Protein AF-A0A8T5NHB7-F1 (afdb_monomer_lite)

Radius of gyration: 13.27 Å; chains: 1; bounding box: 29×29×29 Å

pLDDT: mean 94.95, std 4.69, range [63.78, 98.25]

Foldseek 3Di:
DVLVCLLVVLDPPAADEFEDEDAPDQCVRVVSVVSCVSSVHHYQDHYYYHYDDDDPVSVVVVVVVVVSVVVSSVD

Sequence (75 aa):
PILEDLKGLKFKNKVGAAFGSYGWSGENVKLIEENFEKAKIKKLQEGIKVKWQPTREELDKCVEFGRSFAKALRS

Secondary structure (DSSP, 8-state):
-HHHHHHHHT-SS-EE--EEEESS---HHHHHHHHHHHTTPEE-SPPEEEESSPPHHHHHHHHHHHHHHHHHH--

Structure (mmCIF, N/CA/C/O backbone):
data_AF-A0A8T5NHB7-F1
#
_entry.id   AF-A0A8T5NHB7-F1
#
loop_
_atom_site.group_PDB
_atom_site.id
_atom_site.type_symbol
_atom_site.label_atom_id
_atom_site.label_alt_id
_atom_site.label_comp_id
_atom_site.label_asym_id
_atom_site.label_entity_id
_atom_site.label_seq_id
_atom_site.pdbx_PDB_ins_code
_atom_site.Cartn_x
_atom_site.Cartn_y
_atom_site.Cartn_z
_atom_site.occupancy
_atom_site.B_iso_or_equiv
_atom_site.auth_seq_id
_atom_site.auth_comp_id
_atom_site.auth_asym_id
_atom_site.auth_atom_id
_atom_site.pdbx_PDB_model_num
ATOM 1 N N . PRO A 1 1 ? -4.635 16.310 -0.573 1.00 79.00 1 PRO A N 1
ATOM 2 C CA . PRO A 1 1 ? -6.102 16.362 -0.369 1.00 79.00 1 PRO A CA 1
ATOM 3 C C . PRO A 1 1 ? -6.648 15.043 0.196 1.00 79.00 1 PRO A C 1
ATOM 5 O O . PRO A 1 1 ? -6.849 14.979 1.396 1.00 79.00 1 PRO A O 1
ATOM 8 N N . ILE A 1 2 ? -6.729 13.956 -0.586 1.00 90.75 2 ILE A N 1
ATOM 9 C CA . ILE A 1 2 ? -7.476 12.754 -0.166 1.00 90.75 2 ILE A CA 1
ATOM 10 C C . ILE A 1 2 ? -6.975 12.074 1.124 1.00 90.75 2 ILE A C 1
ATOM 12 O O . ILE A 1 2 ? -7.782 11.718 1.973 1.00 90.75 2 ILE A O 1
ATOM 16 N N . LEU A 1 3 ? -5.659 11.916 1.319 1.00 92.25 3 LEU A N 1
ATOM 17 C CA . LEU A 1 3 ? -5.125 11.274 2.533 1.00 92.25 3 LEU A CA 1
ATOM 18 C C . LEU A 1 3 ? -5.329 12.131 3.789 1.00 92.25 3 LEU A C 1
ATOM 20 O O . LEU A 1 3 ? -5.531 11.589 4.873 1.00 92.25 3 LEU A O 1
ATOM 24 N N . GLU A 1 4 ? -5.308 13.456 3.643 1.00 94.25 4 GLU A N 1
ATOM 25 C CA . GLU A 1 4 ? -5.609 14.374 4.745 1.00 94.25 4 GLU A CA 1
ATOM 26 C C . GLU A 1 4 ? -7.109 14.380 5.058 1.00 94.25 4 GLU A C 1
ATOM 28 O O . GLU A 1 4 ? -7.488 14.336 6.228 1.00 94.25 4 GLU A O 1
ATOM 33 N N . ASP A 1 5 ? -7.961 14.307 4.033 1.00 94.44 5 ASP A N 1
ATOM 34 C CA . ASP A 1 5 ? -9.413 14.203 4.202 1.00 94.44 5 ASP A CA 1
ATOM 35 C C . ASP A 1 5 ? -9.792 12.917 4.952 1.00 94.44 5 ASP A C 1
ATOM 37 O O . ASP A 1 5 ? -10.603 12.953 5.877 1.00 94.44 5 ASP A O 1
ATOM 41 N N . LEU A 1 6 ? -9.157 11.780 4.631 1.00 93.62 6 LEU A N 1
ATOM 42 C CA . LEU A 1 6 ? -9.368 10.515 5.350 1.00 93.62 6 LEU A CA 1
ATOM 43 C C . LEU A 1 6 ? -9.067 10.643 6.852 1.00 93.62 6 LEU A C 1
ATOM 45 O O . LEU A 1 6 ? -9.822 10.116 7.673 1.00 93.62 6 LEU A O 1
ATOM 49 N N . LYS A 1 7 ? -7.999 11.363 7.221 1.00 92.69 7 LYS A N 1
ATOM 50 C CA . LYS A 1 7 ? -7.664 11.630 8.630 1.00 92.69 7 LYS A CA 1
ATOM 51 C C . LYS A 1 7 ? -8.669 12.573 9.284 1.00 92.69 7 LYS A C 1
ATOM 53 O O . LYS A 1 7 ? -9.086 12.324 10.415 1.00 92.69 7 LYS A O 1
ATOM 58 N N . GLY A 1 8 ? -9.045 13.651 8.595 1.00 94.69 8 GLY A N 1
ATOM 59 C CA . GLY A 1 8 ? -9.940 14.686 9.116 1.00 94.69 8 GLY A CA 1
ATOM 60 C C . GLY A 1 8 ? -11.366 14.184 9.340 1.00 94.69 8 GLY A C 1
ATOM 61 O O . GLY A 1 8 ? -11.953 14.437 10.392 1.00 94.69 8 GLY A O 1
ATOM 62 N N . LEU A 1 9 ? -11.896 13.413 8.388 1.00 95.00 9 LEU A N 1
ATOM 63 C CA . LEU A 1 9 ? -13.266 12.889 8.415 1.00 95.00 9 LEU A CA 1
ATOM 64 C C . LEU A 1 9 ? -13.445 11.704 9.376 1.00 95.00 9 LEU A C 1
ATOM 66 O O . LEU A 1 9 ? -14.574 11.397 9.755 1.00 95.00 9 LEU A O 1
ATOM 70 N N . LYS A 1 10 ? -12.349 11.055 9.802 1.00 92.38 10 LYS A N 1
ATOM 71 C CA . LYS A 1 10 ? -12.338 9.984 10.819 1.00 92.38 10 LYS A CA 1
ATOM 72 C C . LYS A 1 10 ? -13.368 8.885 10.542 1.00 92.38 10 LYS A C 1
ATOM 74 O O . LYS A 1 10 ? -14.164 8.520 11.415 1.00 92.38 10 LYS A O 1
ATOM 79 N N . PHE A 1 11 ? -13.360 8.357 9.321 1.00 92.69 11 PHE A N 1
ATOM 80 C CA . PHE A 1 11 ? -14.251 7.266 8.944 1.00 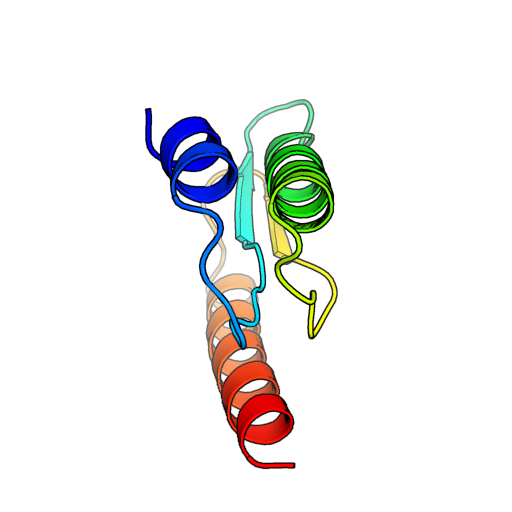92.69 11 PHE A CA 1
ATOM 81 C C . PHE A 1 11 ? -14.101 6.071 9.895 1.00 92.69 11 PHE A C 1
ATOM 83 O O . PHE A 1 11 ? -12.996 5.639 10.213 1.00 92.69 11 PHE A O 1
ATOM 90 N N . LYS A 1 12 ? -15.233 5.519 10.338 1.00 92.88 12 LYS A N 1
ATOM 91 C CA . LYS A 1 12 ? -15.271 4.359 11.235 1.00 92.88 12 LYS A CA 1
ATOM 92 C C . LYS A 1 12 ? -15.498 3.071 10.455 1.00 92.88 12 LYS A C 1
ATOM 94 O O . LYS A 1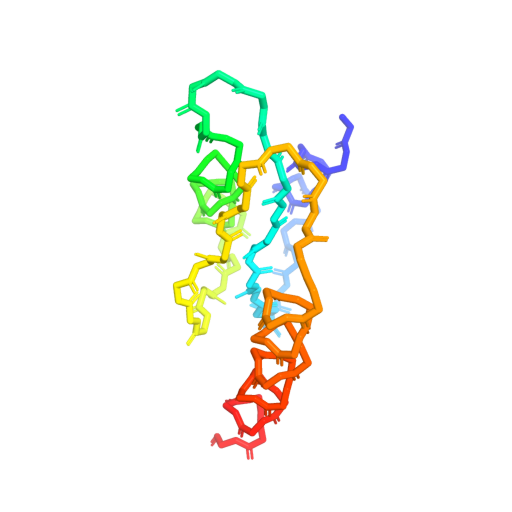 12 ? -16.143 3.082 9.405 1.00 92.88 12 LYS A O 1
ATOM 99 N N . ASN A 1 13 ? -15.001 1.964 11.008 1.00 92.88 13 ASN A N 1
ATOM 100 C CA . ASN A 1 13 ? -15.179 0.609 10.474 1.00 92.88 13 ASN A CA 1
ATOM 101 C C . ASN A 1 13 ? -14.743 0.489 9.005 1.00 92.88 13 ASN A C 1
ATOM 103 O O . ASN A 1 13 ? -15.382 -0.195 8.206 1.00 92.88 13 ASN A O 1
ATOM 107 N N . LYS A 1 14 ? -13.678 1.211 8.636 1.00 94.62 14 LYS A N 1
ATOM 108 C CA . LYS A 1 14 ? -13.058 1.117 7.316 1.00 94.62 14 LYS A CA 1
ATOM 109 C C . LYS A 1 14 ? -11.777 0.308 7.394 1.00 94.62 14 LYS A C 1
ATOM 111 O O . LYS A 1 14 ? -11.026 0.369 8.368 1.00 94.62 14 LYS A O 1
ATOM 116 N N . VAL A 1 15 ? -11.550 -0.426 6.320 1.00 95.88 15 VAL A N 1
ATOM 117 C CA . VAL A 1 15 ? -10.353 -1.215 6.077 1.00 95.88 15 VAL A CA 1
ATOM 118 C C . VAL A 1 15 ? -9.672 -0.714 4.811 1.00 95.88 15 VAL A C 1
ATOM 120 O O . VAL A 1 15 ? -10.331 -0.136 3.945 1.00 95.88 15 VAL A O 1
ATOM 123 N N . GLY A 1 16 ? -8.364 -0.919 4.711 1.00 95.81 16 GLY A N 1
ATOM 124 C CA . GLY A 1 16 ? -7.553 -0.403 3.617 1.00 95.81 16 GLY A CA 1
ATOM 125 C C . GLY A 1 16 ? -6.463 -1.370 3.180 1.00 95.81 16 GLY A C 1
ATOM 126 O O . GLY A 1 16 ? -6.038 -2.258 3.922 1.00 95.81 16 GLY A O 1
ATOM 127 N N . ALA A 1 17 ? -6.026 -1.173 1.946 1.00 97.25 17 ALA A N 1
ATOM 128 C CA . ALA A 1 17 ? -4.901 -1.838 1.316 1.00 97.25 17 ALA A CA 1
ATOM 129 C C 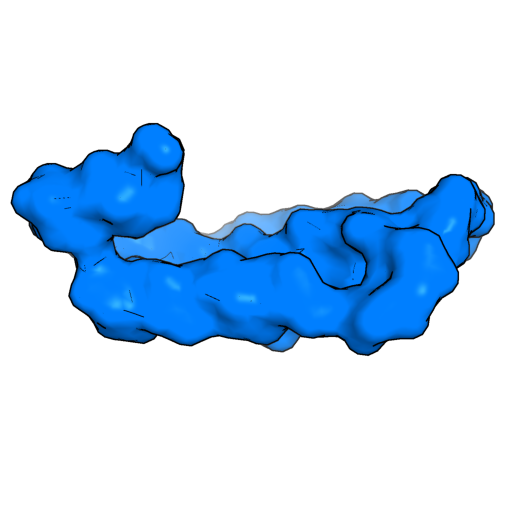. ALA A 1 17 ? -4.316 -0.858 0.292 1.00 97.25 17 ALA A C 1
ATOM 131 O O . ALA A 1 17 ? -5.067 -0.150 -0.381 1.00 97.25 17 ALA A O 1
ATOM 132 N N . ALA A 1 18 ? -2.991 -0.766 0.219 1.00 97.38 18 ALA A N 1
ATOM 133 C CA . ALA A 1 18 ? -2.300 0.179 -0.651 1.00 97.38 18 ALA A CA 1
ATOM 134 C C . ALA A 1 18 ? -1.625 -0.557 -1.812 1.00 97.38 18 ALA A C 1
ATOM 136 O O . ALA A 1 18 ? -1.168 -1.685 -1.663 1.00 97.38 18 ALA A O 1
ATOM 137 N N . PHE A 1 19 ? -1.549 0.075 -2.975 1.00 97.06 19 PHE A N 1
ATOM 138 C CA . PHE A 1 19 ? -0.796 -0.436 -4.115 1.00 97.06 19 PHE A CA 1
ATOM 139 C C . PHE A 1 19 ? -0.327 0.735 -4.975 1.00 97.06 19 PHE A C 1
ATOM 141 O O . PHE A 1 19 ? -0.919 1.816 -4.940 1.00 97.06 19 PHE A O 1
ATOM 148 N N . GLY A 1 20 ? 0.734 0.537 -5.748 1.00 96.31 20 GLY A N 1
ATOM 149 C CA . GLY A 1 20 ? 1.182 1.549 -6.693 1.00 96.31 20 GLY A CA 1
ATOM 150 C C . GLY A 1 20 ? 2.462 1.178 -7.420 1.00 96.31 20 GLY A C 1
ATOM 151 O O . GLY A 1 20 ? 3.203 0.283 -7.007 1.00 96.31 20 GLY A O 1
ATOM 152 N N . SER A 1 21 ? 2.732 1.908 -8.500 1.00 96.81 21 SER A N 1
ATOM 153 C CA . SER A 1 21 ? 4.021 1.861 -9.176 1.00 96.81 21 SER A CA 1
ATOM 154 C C . SER A 1 21 ? 4.944 3.000 -8.734 1.00 96.81 21 SER A C 1
ATOM 156 O O . SER A 1 21 ? 4.499 3.994 -8.154 1.00 96.81 21 SER A O 1
ATOM 158 N N . TYR A 1 22 ? 6.245 2.851 -8.970 1.00 97.38 22 TYR A N 1
ATOM 159 C CA . TYR A 1 22 ? 7.261 3.854 -8.655 1.00 97.38 22 TYR A CA 1
ATOM 160 C C . TYR A 1 22 ? 8.416 3.819 -9.661 1.00 97.38 22 TYR A C 1
ATOM 162 O O . TYR A 1 22 ? 8.716 2.775 -10.228 1.00 97.38 22 TYR A O 1
ATOM 170 N N . GLY A 1 23 ? 9.100 4.949 -9.869 1.00 96.75 23 GLY A N 1
ATOM 171 C CA . GLY A 1 23 ? 10.301 4.995 -10.718 1.00 96.75 23 GLY A CA 1
ATOM 172 C C . GLY A 1 23 ? 11.588 4.667 -9.955 1.00 96.75 23 GLY A C 1
ATOM 173 O O . GLY A 1 23 ? 12.363 3.798 -10.354 1.00 96.75 23 GLY A O 1
ATOM 174 N N . TRP A 1 24 ? 11.789 5.349 -8.820 1.00 93.75 24 TRP A N 1
ATOM 175 C CA . TRP A 1 24 ? 13.070 5.356 -8.103 1.00 93.75 24 TRP A CA 1
ATOM 176 C C . TRP A 1 24 ? 12.967 4.808 -6.673 1.00 93.75 24 TRP A C 1
ATOM 178 O O . TRP A 1 24 ? 13.417 3.692 -6.435 1.00 93.75 24 TRP A O 1
ATOM 188 N N . SER A 1 25 ? 12.368 5.559 -5.735 1.00 93.56 25 SER A N 1
ATOM 189 C CA . SER A 1 25 ? 12.427 5.244 -4.294 1.00 93.56 25 SER A CA 1
ATOM 190 C C . SER A 1 25 ? 11.424 4.189 -3.817 1.00 93.56 25 SER A C 1
ATOM 192 O O . SER A 1 25 ? 11.761 3.374 -2.972 1.00 93.56 25 SER A O 1
ATOM 194 N N . GLY A 1 26 ? 10.195 4.183 -4.345 1.00 93.25 26 GLY A N 1
ATOM 195 C CA . GLY A 1 26 ? 9.163 3.217 -3.936 1.00 93.25 26 GLY A CA 1
ATOM 196 C C . GLY A 1 26 ? 8.543 3.464 -2.557 1.00 93.25 26 GLY A C 1
ATOM 197 O O . GLY A 1 26 ? 7.913 2.569 -1.997 1.00 93.25 26 GLY A O 1
ATOM 198 N N . GLU A 1 27 ? 8.676 4.677 -2.014 1.00 95.31 27 GLU A N 1
ATOM 199 C CA . GLU A 1 27 ? 8.150 5.040 -0.685 1.00 95.31 27 GLU A CA 1
ATOM 200 C C . GLU A 1 27 ? 6.631 5.299 -0.665 1.00 95.31 27 GLU 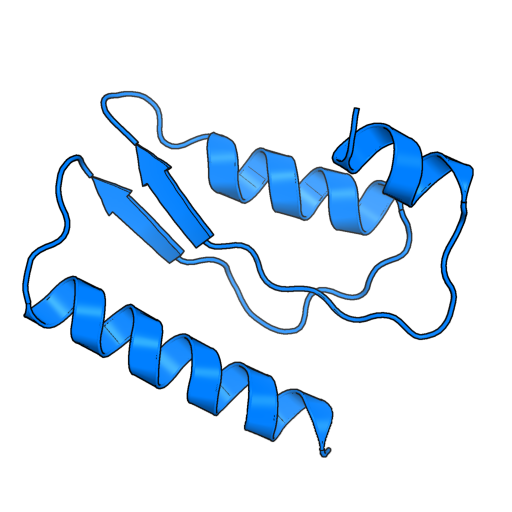A C 1
ATOM 202 O O . GLU A 1 27 ? 6.023 5.392 0.399 1.00 95.31 27 GLU A O 1
ATOM 207 N N . ASN A 1 28 ? 5.984 5.401 -1.830 1.00 94.06 28 ASN A N 1
ATOM 208 C CA . ASN A 1 28 ? 4.576 5.792 -1.957 1.00 94.06 28 ASN A CA 1
ATOM 209 C C . ASN A 1 28 ? 3.606 4.847 -1.234 1.00 94.06 28 ASN A C 1
ATOM 211 O O . ASN A 1 28 ? 2.723 5.310 -0.518 1.00 94.06 28 ASN A O 1
ATOM 215 N N . VAL A 1 29 ? 3.766 3.533 -1.391 1.00 96.56 29 VAL A N 1
ATOM 216 C CA . VAL A 1 29 ? 2.866 2.551 -0.759 1.00 96.56 29 VAL A CA 1
ATOM 217 C C . VAL A 1 29 ? 3.001 2.586 0.758 1.00 96.56 29 VAL A C 1
ATOM 219 O O . VAL A 1 29 ? 1.994 2.607 1.459 1.00 96.56 29 VAL A O 1
ATOM 222 N N . LYS A 1 30 ? 4.235 2.693 1.261 1.00 95.50 30 LYS A N 1
ATOM 223 C CA . LYS A 1 30 ? 4.505 2.835 2.694 1.00 95.50 30 LYS A CA 1
ATOM 224 C C . LYS A 1 30 ? 3.868 4.110 3.247 1.00 95.50 30 LYS A C 1
ATOM 226 O O . LYS A 1 30 ? 3.175 4.054 4.255 1.00 95.50 30 LYS A O 1
ATOM 231 N N . LEU A 1 31 ? 4.018 5.232 2.541 1.00 95.69 31 LEU A N 1
ATOM 232 C CA . LEU A 1 31 ? 3.389 6.492 2.924 1.00 95.69 31 LEU A CA 1
ATOM 233 C C . LEU A 1 31 ? 1.861 6.358 3.007 1.00 95.69 31 LEU A C 1
ATOM 235 O O . LEU A 1 31 ? 1.258 6.854 3.954 1.00 95.69 31 LEU A O 1
ATOM 239 N N . ILE A 1 32 ? 1.214 5.687 2.050 1.00 96.62 32 ILE A N 1
ATOM 240 C CA . ILE A 1 32 ? -0.241 5.462 2.094 1.00 96.62 32 ILE A CA 1
ATOM 241 C C . ILE A 1 32 ? -0.623 4.613 3.317 1.00 96.62 32 ILE A C 1
ATOM 243 O O . ILE A 1 32 ? -1.564 4.969 4.026 1.00 96.62 32 ILE A O 1
ATOM 247 N N . GLU A 1 33 ? 0.118 3.541 3.606 1.00 96.25 33 GLU A N 1
ATOM 248 C CA . GLU A 1 33 ? -0.128 2.693 4.780 1.00 96.25 33 GLU A CA 1
ATOM 249 C C . GLU A 1 33 ? 0.029 3.459 6.104 1.00 96.25 33 GLU A C 1
ATOM 251 O O . GLU A 1 33 ? -0.841 3.371 6.968 1.00 96.25 33 GLU A O 1
ATOM 256 N N . GLU A 1 34 ? 1.059 4.296 6.239 1.00 95.88 34 GLU A N 1
ATOM 257 C CA . GLU A 1 34 ? 1.230 5.176 7.406 1.00 95.88 34 GLU A CA 1
ATOM 258 C C . GLU A 1 34 ? 0.065 6.171 7.553 1.00 95.88 34 GLU A C 1
ATOM 260 O O . GLU A 1 34 ? -0.333 6.548 8.659 1.00 95.88 34 GLU A O 1
ATOM 265 N N . ASN A 1 35 ? -0.507 6.629 6.435 1.00 95.62 35 ASN A N 1
ATOM 266 C CA . ASN A 1 35 ? -1.686 7.492 6.461 1.00 95.62 35 ASN A CA 1
ATOM 267 C C . ASN A 1 35 ? -2.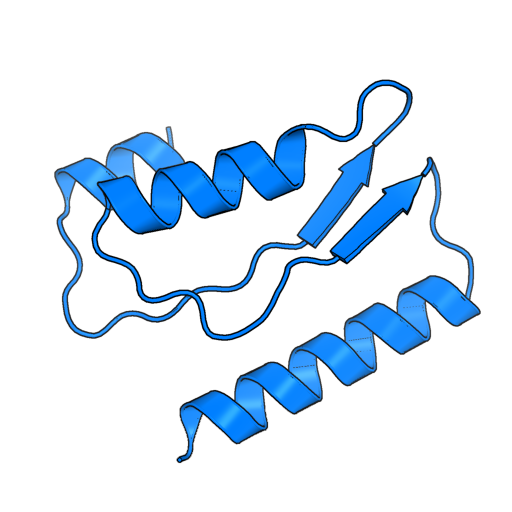949 6.732 6.890 1.00 95.62 35 ASN A C 1
ATOM 269 O O . ASN A 1 35 ? -3.782 7.322 7.579 1.00 95.62 35 ASN A O 1
ATOM 273 N N . PHE A 1 36 ? -3.083 5.443 6.558 1.00 95.69 36 PHE A N 1
ATOM 274 C CA . PHE A 1 36 ? -4.164 4.605 7.087 1.00 95.69 36 PHE A CA 1
ATOM 275 C C . PHE A 1 36 ? -4.098 4.499 8.609 1.00 95.69 36 PHE A C 1
ATOM 277 O O . PHE A 1 36 ? -5.117 4.706 9.266 1.00 95.69 36 PHE A O 1
ATOM 284 N N . GLU A 1 37 ? -2.911 4.275 9.175 1.00 93.56 37 GLU A N 1
ATOM 285 C CA . GLU A 1 37 ? -2.718 4.230 10.630 1.00 93.56 37 GLU A CA 1
ATOM 286 C C . GLU A 1 37 ? -3.134 5.549 11.291 1.00 93.56 37 GLU A C 1
ATOM 288 O O . GLU A 1 37 ? -3.948 5.560 12.219 1.00 93.56 37 GLU A O 1
ATOM 293 N N . LYS A 1 38 ? -2.672 6.682 10.744 1.00 95.31 38 LYS A N 1
ATOM 294 C CA . LYS A 1 38 ? -3.055 8.029 11.208 1.00 95.31 38 LYS A CA 1
ATOM 295 C C . LYS A 1 38 ? -4.565 8.279 11.103 1.00 95.31 38 LYS A C 1
ATOM 297 O O . LYS A 1 38 ? -5.129 8.968 11.951 1.00 95.31 38 LYS A O 1
ATOM 302 N N . ALA A 1 39 ? -5.223 7.713 10.092 1.00 95.88 39 ALA A N 1
ATOM 303 C CA . ALA A 1 39 ? -6.665 7.818 9.873 1.00 95.88 39 ALA A CA 1
ATOM 304 C C . ALA A 1 39 ? -7.496 6.750 10.615 1.00 95.88 39 ALA A C 1
ATOM 306 O O . ALA A 1 39 ? -8.719 6.745 10.491 1.00 95.88 39 ALA A O 1
ATOM 307 N N . LYS A 1 40 ? -6.866 5.858 11.398 1.00 95.19 40 LYS A N 1
ATOM 308 C CA . LYS A 1 40 ? -7.508 4.705 12.064 1.00 95.19 40 LYS A CA 1
ATOM 309 C C . LYS A 1 40 ? -8.208 3.738 11.097 1.00 95.19 40 LYS A C 1
ATOM 311 O O . LYS A 1 40 ? -9.196 3.095 11.451 1.00 95.19 40 LYS A O 1
ATOM 316 N N . ILE A 1 41 ? -7.684 3.621 9.881 1.00 96.38 41 ILE A N 1
ATOM 317 C CA . ILE A 1 41 ? -8.119 2.647 8.881 1.00 96.38 41 ILE A CA 1
ATOM 318 C C . ILE A 1 41 ? -7.293 1.374 9.079 1.00 96.38 41 ILE A C 1
ATOM 320 O O . ILE A 1 41 ? -6.065 1.407 9.031 1.00 96.38 41 ILE A O 1
ATOM 324 N N . LYS A 1 42 ? -7.957 0.233 9.296 1.00 95.31 42 LYS A N 1
ATOM 325 C CA . LYS A 1 42 ? -7.264 -1.046 9.507 1.00 95.31 42 LYS A CA 1
ATOM 326 C C . LYS A 1 42 ? -6.687 -1.556 8.184 1.00 95.31 42 LYS A C 1
ATOM 328 O O . LYS A 1 42 ? -7.438 -1.838 7.252 1.00 95.31 42 LYS A O 1
ATOM 333 N N . LYS A 1 43 ? -5.368 -1.737 8.120 1.00 95.31 43 LYS A N 1
ATOM 334 C CA . LYS A 1 43 ? -4.710 -2.426 7.003 1.00 95.31 43 LYS A CA 1
ATOM 335 C C . LYS A 1 43 ? -5.046 -3.922 7.036 1.00 95.31 43 LYS A C 1
ATOM 337 O O . LYS A 1 43 ? -4.885 -4.547 8.082 1.00 95.31 43 LYS A O 1
ATOM 342 N N . LEU A 1 44 ? -5.516 -4.490 5.921 1.00 95.56 44 LEU A N 1
ATOM 343 C CA . LEU A 1 44 ? -5.844 -5.927 5.837 1.00 95.56 44 LEU A CA 1
ATOM 344 C C . LEU A 1 44 ? -4.741 -6.795 5.232 1.00 95.56 44 LEU A C 1
ATOM 346 O O . LEU A 1 44 ? -4.713 -7.992 5.493 1.00 95.56 44 LEU A O 1
ATOM 350 N N . GLN A 1 45 ? -3.845 -6.211 4.442 1.00 95.38 45 GLN A N 1
ATOM 351 C CA . GLN A 1 45 ? -2.731 -6.915 3.809 1.00 95.38 45 GLN A CA 1
ATOM 352 C C . GLN A 1 45 ? -1.622 -5.929 3.437 1.00 95.38 45 GLN A C 1
ATOM 354 O O . GLN A 1 45 ? -1.875 -4.726 3.328 1.00 95.38 45 GLN A O 1
ATOM 359 N N . GLU A 1 46 ? -0.403 -6.435 3.270 1.00 95.56 46 GLU A N 1
ATOM 360 C CA . GLU A 1 46 ? 0.757 -5.643 2.846 1.00 95.56 46 GLU A CA 1
ATOM 361 C C . GLU A 1 46 ? 0.613 -5.173 1.407 1.00 95.56 46 GLU A C 1
ATOM 363 O O . GLU A 1 46 ? 0.251 -5.963 0.542 1.00 95.56 46 GLU A O 1
ATOM 368 N N . GLY A 1 47 ? 0.905 -3.903 1.144 1.00 95.81 47 GLY A N 1
ATOM 369 C CA . GLY A 1 47 ? 0.699 -3.305 -0.162 1.00 95.81 47 GLY A CA 1
ATOM 370 C C . GLY A 1 47 ? 1.668 -3.749 -1.258 1.00 95.81 47 GLY A C 1
ATOM 371 O O . GLY A 1 47 ? 2.821 -4.108 -1.014 1.00 95.81 47 GLY A O 1
ATOM 372 N N . ILE A 1 48 ? 1.206 -3.656 -2.508 1.00 97.31 48 ILE A N 1
ATOM 373 C CA . ILE A 1 48 ? 1.997 -4.001 -3.697 1.00 97.31 48 ILE A CA 1
ATOM 374 C C . ILE A 1 48 ? 2.764 -2.791 -4.218 1.00 97.31 48 ILE A C 1
ATOM 376 O O . ILE A 1 48 ? 2.182 -1.739 -4.475 1.00 97.31 48 ILE A O 1
ATOM 380 N N . LYS A 1 49 ? 4.061 -2.985 -4.466 1.00 96.75 49 LYS A N 1
ATOM 381 C CA . LYS A 1 49 ? 4.948 -2.019 -5.117 1.00 96.75 49 LYS A CA 1
ATOM 382 C C . LYS A 1 49 ? 5.464 -2.591 -6.431 1.00 96.75 49 LYS A C 1
ATOM 384 O O . LYS A 1 49 ? 6.054 -3.667 -6.426 1.00 96.75 49 LYS A O 1
ATOM 389 N N . VAL A 1 50 ? 5.283 -1.855 -7.524 1.00 97.19 50 VAL A N 1
ATOM 390 C CA . VAL A 1 50 ? 5.779 -2.235 -8.857 1.00 97.19 50 VAL A CA 1
ATOM 391 C C . VAL A 1 50 ? 6.731 -1.174 -9.392 1.00 97.19 50 VAL A C 1
ATOM 393 O O . VAL A 1 50 ? 6.460 0.021 -9.290 1.00 97.19 50 VAL A O 1
ATOM 396 N N . LYS A 1 51 ? 7.863 -1.580 -9.963 1.00 97.06 51 LYS A N 1
ATOM 397 C CA . LYS A 1 51 ? 8.818 -0.624 -10.526 1.00 97.06 51 LYS A CA 1
ATOM 398 C C . LYS A 1 51 ? 8.448 -0.320 -11.977 1.00 97.06 51 LYS A C 1
ATOM 400 O O . LYS A 1 51 ? 8.334 -1.232 -12.784 1.00 97.06 51 LYS A O 1
ATOM 405 N N . TRP A 1 52 ? 8.324 0.959 -12.317 1.00 96.38 52 TRP A N 1
ATOM 406 C CA . TRP A 1 52 ? 7.932 1.436 -13.646 1.00 96.38 52 TRP A CA 1
ATOM 407 C C . TRP A 1 52 ? 6.586 0.863 -14.116 1.00 96.38 52 TRP A C 1
ATOM 409 O O . TRP A 1 52 ? 5.616 0.846 -13.355 1.00 96.38 52 TRP A O 1
ATOM 419 N N . GLN A 1 53 ? 6.494 0.497 -15.393 1.00 97.50 53 GLN A N 1
ATOM 420 C CA . GLN A 1 53 ? 5.295 -0.070 -15.980 1.00 97.50 53 GLN A CA 1
ATOM 421 C C . GLN A 1 53 ? 5.173 -1.546 -15.575 1.00 97.50 53 GLN A C 1
ATOM 423 O O . GLN A 1 53 ? 6.108 -2.301 -15.838 1.00 97.50 53 GLN A O 1
ATOM 428 N N . PRO A 1 54 ? 4.039 -1.961 -14.983 1.00 97.00 54 PRO A N 1
ATOM 429 C CA . PRO A 1 54 ? 3.840 -3.346 -14.583 1.00 97.00 54 PRO A CA 1
ATOM 430 C C . PRO A 1 54 ? 3.901 -4.329 -15.751 1.00 97.00 54 PRO A C 1
ATOM 432 O O . PRO A 1 54 ? 3.342 -4.064 -16.821 1.00 97.00 54 PRO A O 1
ATOM 435 N N . THR A 1 55 ? 4.512 -5.491 -15.523 1.00 98.19 55 THR A N 1
ATOM 436 C CA . THR A 1 55 ? 4.402 -6.640 -16.432 1.00 98.19 55 THR A CA 1
ATOM 437 C C . THR A 1 55 ? 3.032 -7.312 -16.308 1.00 98.19 55 THR A C 1
ATOM 439 O O . THR A 1 55 ? 2.247 -7.013 -15.405 1.00 98.19 55 THR A O 1
ATOM 442 N N . ARG A 1 56 ? 2.727 -8.261 -17.203 1.00 98.00 56 ARG A N 1
ATOM 443 C CA . ARG A 1 56 ? 1.484 -9.047 -17.114 1.00 98.00 56 ARG A CA 1
ATOM 444 C C . ARG A 1 56 ? 1.406 -9.827 -15.802 1.00 98.00 56 ARG A C 1
ATOM 446 O O . ARG A 1 56 ? 0.379 -9.798 -15.141 1.00 98.00 56 ARG A O 1
ATOM 453 N N . GLU A 1 57 ? 2.514 -10.421 -15.381 1.00 97.88 57 GLU A N 1
ATOM 454 C CA . GLU A 1 57 ? 2.607 -11.186 -14.138 1.00 97.88 57 GLU A CA 1
ATOM 455 C C . GLU A 1 57 ? 2.396 -10.293 -12.905 1.00 97.88 57 GLU A C 1
ATOM 457 O O . GLU A 1 57 ? 1.819 -10.717 -11.906 1.00 97.88 57 GLU A O 1
ATOM 462 N N . GLU A 1 58 ? 2.857 -9.041 -12.948 1.00 97.56 58 GLU A N 1
ATOM 463 C CA . GLU A 1 58 ? 2.624 -8.072 -11.873 1.00 97.56 58 GLU A CA 1
ATOM 464 C C . GLU A 1 58 ? 1.173 -7.580 -11.842 1.00 97.56 58 GLU A C 1
ATOM 466 O O . GLU A 1 58 ? 0.618 -7.372 -10.761 1.00 97.56 58 GLU A O 1
ATOM 471 N N . LEU A 1 59 ? 0.526 -7.454 -13.003 1.00 98.00 59 LEU A N 1
ATOM 472 C CA . LEU A 1 59 ? -0.909 -7.185 -13.080 1.00 98.00 59 LEU A CA 1
ATOM 473 C C . LEU A 1 59 ? -1.729 -8.356 -12.525 1.00 98.00 59 LEU A C 1
ATOM 475 O O . LEU A 1 59 ? -2.662 -8.121 -11.757 1.00 98.00 59 LEU A O 1
ATOM 479 N N . ASP A 1 60 ? -1.348 -9.599 -12.822 1.00 98.25 60 ASP A N 1
ATOM 480 C CA . ASP A 1 60 ? -2.001 -10.787 -12.262 1.00 98.25 60 ASP A CA 1
ATOM 481 C C . ASP A 1 60 ? -1.878 -10.819 -10.730 1.00 98.25 60 ASP A C 1
ATOM 483 O O . ASP A 1 60 ? -2.855 -11.083 -10.025 1.00 98.25 60 ASP A O 1
ATOM 487 N N . LYS A 1 61 ? -0.718 -10.429 -10.180 1.00 97.31 61 LYS A N 1
ATOM 488 C CA . LYS A 1 61 ? -0.550 -10.248 -8.725 1.00 97.31 61 LYS A CA 1
ATOM 489 C C . LYS A 1 61 ? -1.495 -9.187 -8.159 1.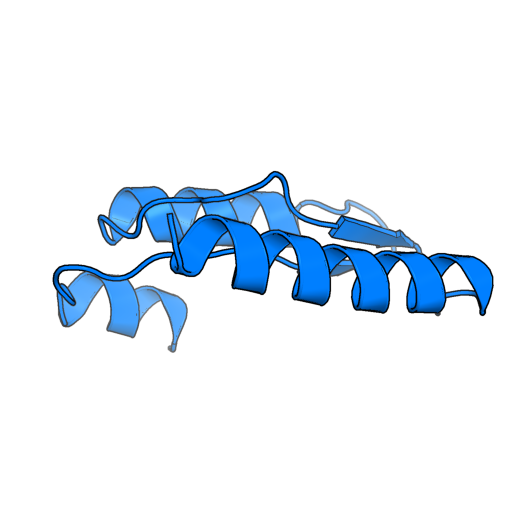00 97.31 61 LYS A C 1
ATOM 491 O O . LYS A 1 61 ? -2.040 -9.391 -7.078 1.00 97.31 61 LYS A O 1
ATOM 496 N N . CYS A 1 62 ? -1.728 -8.080 -8.866 1.00 97.62 62 CYS A N 1
ATOM 497 C CA . CYS A 1 62 ? -2.700 -7.061 -8.452 1.00 97.62 62 CYS A CA 1
ATOM 498 C C . CYS A 1 62 ? -4.147 -7.588 -8.468 1.00 97.62 62 CYS A C 1
ATOM 500 O O . CYS A 1 62 ? -4.945 -7.222 -7.601 1.00 97.62 62 CYS A O 1
ATOM 502 N N . VAL A 1 63 ? -4.493 -8.471 -9.410 1.00 98.19 63 VAL A N 1
ATOM 503 C CA . VAL A 1 63 ? -5.808 -9.133 -9.437 1.00 98.19 63 VAL A CA 1
ATOM 504 C C . VAL A 1 63 ? -5.974 -10.035 -8.211 1.00 98.19 63 VAL A C 1
ATOM 506 O O . VAL A 1 63 ? -6.954 -9.899 -7.474 1.00 98.19 63 VAL A O 1
ATOM 509 N N . GLU A 1 64 ? -4.998 -10.899 -7.932 1.00 98.12 64 GLU A N 1
ATOM 510 C CA . GLU A 1 64 ? -5.034 -11.801 -6.771 1.00 98.12 64 GLU A CA 1
ATOM 511 C C . GLU A 1 64 ? -4.981 -11.054 -5.431 1.00 98.12 64 GLU A C 1
ATOM 513 O O . GLU A 1 64 ? -5.630 -11.445 -4.454 1.00 98.12 64 GLU A O 1
ATOM 518 N N . PHE A 1 65 ? -4.293 -9.915 -5.393 1.00 98.00 65 PHE A N 1
ATOM 519 C CA . PHE A 1 65 ? -4.313 -8.986 -4.269 1.00 98.00 65 PHE A CA 1
ATOM 520 C C . PHE A 1 65 ? -5.726 -8.478 -3.974 1.00 98.00 65 PHE A C 1
ATOM 522 O O . PHE A 1 65 ? -6.168 -8.526 -2.825 1.00 98.00 65 PHE A O 1
ATOM 529 N N . GLY A 1 66 ? -6.466 -8.056 -5.004 1.00 97.62 66 GLY A N 1
ATOM 530 C CA . GLY A 1 66 ? -7.862 -7.638 -4.864 1.00 97.62 66 GLY A CA 1
ATOM 531 C C . GLY A 1 66 ? -8.772 -8.774 -4.385 1.00 97.62 66 GLY A C 1
ATOM 532 O O . GLY A 1 66 ? -9.614 -8.565 -3.507 1.00 97.62 66 GLY A O 1
ATOM 533 N N . ARG A 1 67 ? -8.572 -9.999 -4.893 1.00 97.81 67 ARG A N 1
ATOM 534 C CA . ARG A 1 67 ? -9.311 -11.188 -4.426 1.00 97.81 67 ARG A CA 1
ATOM 535 C C . ARG A 1 67 ? -9.048 -11.488 -2.952 1.00 97.81 67 ARG A C 1
ATOM 537 O O . ARG A 1 67 ? -9.994 -11.726 -2.201 1.00 97.81 67 ARG A O 1
ATOM 544 N N . SER A 1 68 ? -7.784 -11.448 -2.534 1.00 96.88 68 SER A N 1
ATOM 545 C CA . SER A 1 68 ? -7.381 -11.675 -1.140 1.00 96.88 68 SER A CA 1
ATOM 546 C C . SER A 1 68 ? -7.991 -10.630 -0.208 1.00 96.88 68 SER A C 1
ATOM 548 O O . SER A 1 68 ? -8.548 -10.988 0.831 1.00 96.88 68 SER A O 1
ATOM 550 N N . PHE A 1 69 ? -8.012 -9.365 -0.637 1.00 97.31 69 PHE A N 1
ATOM 551 C CA . PHE A 1 69 ? -8.635 -8.278 0.114 1.00 97.31 69 PHE A CA 1
ATOM 552 C C . PHE A 1 69 ? -10.140 -8.499 0.282 1.00 97.31 69 PHE A C 1
ATOM 554 O O . PHE A 1 69 ? -10.674 -8.391 1.385 1.00 97.31 69 PHE A O 1
ATOM 561 N N . ALA A 1 70 ? -10.832 -8.870 -0.799 1.00 96.88 70 ALA A N 1
ATOM 562 C CA . ALA A 1 70 ? -12.261 -9.163 -0.760 1.00 96.88 70 ALA A CA 1
ATOM 563 C C . ALA A 1 70 ? -12.592 -10.358 0.149 1.00 96.88 70 ALA A C 1
ATOM 565 O O . ALA A 1 70 ? -13.624 -10.350 0.820 1.00 96.88 70 ALA A O 1
ATOM 566 N N . LYS A 1 71 ? -11.721 -11.374 0.195 1.00 96.12 71 LYS A N 1
ATOM 567 C CA . LYS A 1 71 ? -11.860 -12.517 1.105 1.00 96.12 71 LYS A CA 1
ATOM 568 C C . LYS A 1 71 ? -11.681 -12.093 2.566 1.00 96.12 71 LYS A C 1
ATOM 570 O O . LYS A 1 71 ? -12.527 -12.436 3.383 1.00 96.12 71 LYS A O 1
ATOM 575 N N . ALA A 1 72 ? -10.644 -11.310 2.867 1.00 93.88 72 ALA A N 1
ATOM 576 C CA . ALA A 1 72 ? -10.363 -10.797 4.211 1.00 93.88 72 ALA A CA 1
ATOM 577 C C . ALA A 1 72 ? -11.410 -9.787 4.718 1.00 93.88 72 ALA A C 1
ATOM 579 O O . ALA A 1 72 ? -11.568 -9.606 5.919 1.00 93.88 72 ALA A O 1
ATOM 580 N N . LEU A 1 73 ? -12.134 -9.115 3.818 1.00 92.31 73 LEU A N 1
ATOM 581 C CA . LEU A 1 73 ? -13.235 -8.218 4.181 1.00 92.31 73 LEU A CA 1
ATOM 582 C C . LEU A 1 73 ? -14.487 -8.976 4.661 1.00 92.31 73 LEU A C 1
ATOM 584 O O . LEU A 1 73 ? -15.283 -8.423 5.414 1.00 92.31 73 LEU A O 1
ATOM 588 N N . ARG A 1 74 ? -14.696 -10.207 4.179 1.00 82.75 74 ARG A N 1
ATOM 589 C CA . ARG A 1 74 ? -15.890 -11.023 4.467 1.00 82.75 74 ARG A CA 1
ATOM 590 C C . ARG A 1 74 ? -15.748 -11.913 5.708 1.00 82.75 74 ARG A C 1
ATOM 592 O O . ARG A 1 74 ? -16.722 -12.572 6.062 1.00 82.75 74 ARG A O 1
ATOM 599 N N . SER A 1 75 ? -14.560 -11.964 6.308 1.00 63.78 75 SER A N 1
ATOM 600 C CA . SER A 1 75 ? -14.228 -12.717 7.528 1.00 63.78 75 SER A CA 1
ATOM 601 C C . SER A 1 75 ? -14.301 -11.838 8.766 1.00 63.78 75 SER A C 1
ATOM 603 O O . SER A 1 75 ? -14.849 -12.312 9.780 1.00 63.78 75 SER A O 1
#